Protein AF-A0A4Z0QJY2-F1 (afdb_monomer)

Radius of gyration: 16.42 Å; Cα contacts (8 Å, |Δi|>4): 101; chains: 1; bounding box: 36×23×49 Å

Mean predicted aligned error: 3.19 Å

Sequence (103 aa):
VYSEKMDVYIDCFNKLQLPVQHSLARYADWVKDFKKGPTGKESLVYGIYGITESYITNCQKEMKQVAALTPLLEPIDGVAVSYIDSAAALGTTINDMEKYYSQ

Solvent-accessible surface area (backbone atoms only — not comparable to full-atom values): 5818 Å² total; per-residue (Å²): 98,74,65,58,36,50,52,51,49,53,51,35,44,58,63,39,43,48,49,46,52,51,17,54,51,44,39,55,75,61,39,89,43,80,91,76,46,80,82,89,74,66,94,58,83,83,50,48,52,65,53,66,64,66,43,40,58,46,37,49,51,53,42,51,56,46,44,71,41,78,80,72,55,80,69,53,36,62,52,53,45,56,48,43,52,52,45,31,56,49,33,55,52,39,37,61,55,26,58,70,61,73,107

Nearest PDB structures (foldseek):
  4v61-assembly1_AT  TM=3.291E-01  e=5.510E-01  Spinacia oleracea
  8c7d-assembly1_A  TM=4.189E-01  e=8.361E+00  Homo sapiens

Structure (mmCIF, N/CA/C/O backbone):
data_AF-A0A4Z0QJY2-F1
#
_entry.id   AF-A0A4Z0QJY2-F1
#
loop_
_atom_site.group_PDB
_atom_site.id
_atom_site.type_symbol
_atom_site.label_atom_id
_atom_site.label_alt_id
_atom_site.label_comp_id
_atom_site.label_asym_id
_atom_site.label_entity_id
_atom_site.label_seq_id
_atom_site.pdbx_PDB_ins_code
_atom_site.Cartn_x
_atom_site.Cartn_y
_atom_site.Cartn_z
_atom_site.occupancy
_atom_site.B_iso_or_equiv
_atom_site.auth_seq_id
_atom_site.auth_comp_id
_atom_site.auth_asym_id
_atom_site.auth_atom_id
_atom_site.pdbx_PDB_model_num
ATOM 1 N N . VAL A 1 1 ? -18.956 2.954 15.838 1.00 87.44 1 VAL A N 1
ATOM 2 C CA . VAL A 1 1 ? -17.899 1.923 15.937 1.00 87.44 1 VAL A CA 1
ATOM 3 C C . VAL A 1 1 ? -17.854 1.009 14.719 1.00 87.44 1 VAL A C 1
ATOM 5 O O . VAL A 1 1 ? -16.920 1.158 13.956 1.00 87.44 1 VAL A O 1
ATOM 8 N N . TYR A 1 2 ? -18.809 0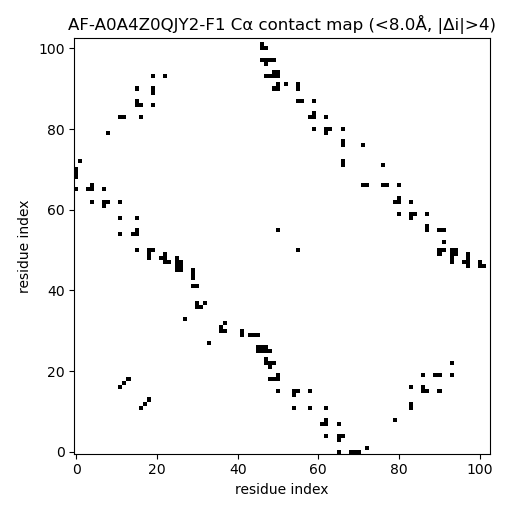.099 14.467 1.00 95.31 2 TYR A N 1
ATOM 9 C CA . TYR A 1 2 ? -18.692 -0.784 13.286 1.00 95.31 2 TYR A CA 1
ATOM 10 C C . TYR A 1 2 ? -18.741 -0.038 11.945 1.00 95.31 2 TYR A C 1
ATOM 12 O O . TYR A 1 2 ? -17.923 -0.319 11.079 1.00 95.31 2 TYR A O 1
ATOM 20 N N . SER A 1 3 ? -19.644 0.938 11.791 1.00 96.38 3 SER A N 1
ATOM 21 C CA . SER A 1 3 ? -19.677 1.800 10.599 1.00 96.38 3 SER A CA 1
ATOM 22 C C . S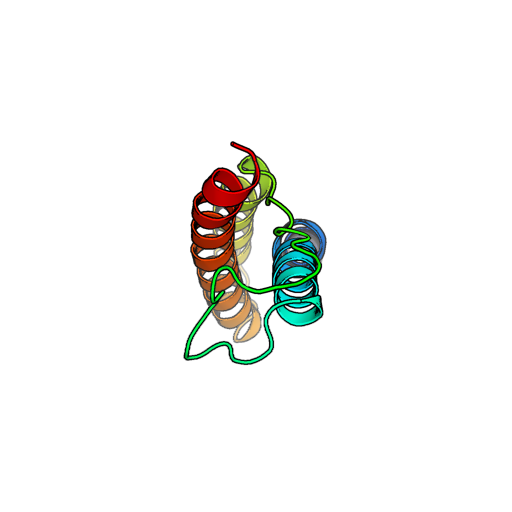ER A 1 3 ? -18.365 2.563 10.424 1.00 96.38 3 SER A C 1
ATOM 24 O O . SER A 1 3 ? -17.747 2.478 9.382 1.00 96.38 3 SER A O 1
ATOM 26 N N . GLU A 1 4 ? -17.884 3.191 11.494 1.00 97.25 4 GLU A N 1
ATOM 27 C CA . GLU A 1 4 ? -16.613 3.922 11.534 1.00 97.25 4 GLU A CA 1
ATOM 28 C C . GLU A 1 4 ? -15.403 3.055 11.141 1.00 97.25 4 GLU A C 1
ATOM 30 O O . GLU A 1 4 ? -14.579 3.487 10.339 1.00 97.25 4 GLU A O 1
ATOM 35 N N . LYS A 1 5 ? -15.317 1.813 11.643 1.00 98.19 5 LYS A N 1
ATOM 36 C CA . LYS A 1 5 ? -14.301 0.838 11.212 1.00 98.19 5 LYS A CA 1
ATOM 37 C C . LYS A 1 5 ? -14.383 0.604 9.702 1.00 98.19 5 LYS A C 1
ATOM 39 O O . LYS A 1 5 ? -13.381 0.733 9.005 1.00 98.19 5 LYS A O 1
ATOM 44 N N . MET A 1 6 ? -15.578 0.285 9.200 1.00 97.88 6 MET A N 1
ATOM 45 C CA . MET A 1 6 ? -15.787 -0.023 7.784 1.00 97.88 6 MET A CA 1
ATOM 46 C C . MET A 1 6 ? -15.525 1.175 6.872 1.00 97.88 6 MET A C 1
ATOM 48 O O . MET A 1 6 ? -14.934 0.993 5.811 1.00 97.88 6 MET A O 1
ATOM 52 N N . ASP A 1 7 ? -15.906 2.380 7.291 1.00 98.31 7 ASP A N 1
ATOM 53 C CA . ASP A 1 7 ? -15.682 3.615 6.542 1.00 98.31 7 ASP A CA 1
ATOM 54 C C . ASP A 1 7 ? -14.179 3.856 6.350 1.00 98.31 7 ASP A C 1
ATOM 56 O O . ASP A 1 7 ? -13.729 4.075 5.225 1.00 98.31 7 ASP A O 1
ATOM 60 N N . VAL A 1 8 ? -13.384 3.717 7.418 1.00 98.44 8 VAL A N 1
ATOM 61 C CA . VAL A 1 8 ? -11.918 3.846 7.350 1.00 98.44 8 VAL A CA 1
ATOM 62 C C . VAL A 1 8 ? -11.292 2.728 6.514 1.00 98.44 8 VAL A C 1
ATOM 64 O O . VAL A 1 8 ? -10.402 2.991 5.707 1.00 98.44 8 VAL A O 1
ATOM 67 N N . TYR A 1 9 ? -11.754 1.483 6.653 1.00 98.31 9 TYR A N 1
ATOM 68 C CA . TYR A 1 9 ? -11.236 0.367 5.852 1.00 98.31 9 TYR A CA 1
ATOM 69 C C . TYR A 1 9 ? -11.479 0.577 4.358 1.00 98.31 9 TYR A C 1
ATOM 71 O O . TYR A 1 9 ? -10.548 0.460 3.562 1.00 98.31 9 TYR A O 1
ATOM 79 N N . ILE A 1 10 ? -12.704 0.935 3.973 1.00 97.94 10 ILE A N 1
ATOM 80 C CA . ILE A 1 10 ? -13.070 1.184 2.575 1.00 97.94 10 ILE A CA 1
ATOM 81 C C . ILE A 1 10 ? -12.286 2.372 2.017 1.00 97.94 10 ILE A C 1
ATOM 83 O O . ILE A 1 10 ? -11.743 2.283 0.914 1.00 97.94 10 ILE A O 1
ATOM 87 N N . ASP A 1 11 ? -12.200 3.470 2.768 1.00 98.38 11 ASP A N 1
ATOM 88 C CA . ASP A 1 11 ? -11.453 4.654 2.350 1.00 98.38 11 ASP A CA 1
ATOM 89 C C . ASP A 1 11 ? -9.977 4.321 2.094 1.00 98.38 11 ASP A C 1
ATOM 91 O O . ASP A 1 11 ? -9.435 4.669 1.043 1.00 98.38 11 ASP A O 1
ATOM 95 N N . CYS A 1 12 ? -9.348 3.549 2.979 1.00 98.38 12 CYS A N 1
ATOM 96 C CA . CYS A 1 12 ? -7.953 3.160 2.818 1.00 98.38 12 CYS A CA 1
ATOM 97 C C . CYS A 1 12 ? -7.700 2.139 1.713 1.00 98.38 12 CYS A C 1
ATOM 99 O O . CYS A 1 12 ? -6.690 2.238 1.010 1.00 98.38 12 CYS A O 1
ATOM 101 N N . PHE A 1 13 ? -8.619 1.207 1.475 1.00 96.75 13 PHE A N 1
ATOM 102 C CA . PHE A 1 13 ? -8.533 0.339 0.299 1.00 96.75 13 PHE A CA 1
ATOM 103 C C . PHE A 1 13 ? -8.645 1.150 -0.999 1.00 96.75 13 PHE A C 1
ATOM 105 O O . PHE A 1 13 ? -7.876 0.943 -1.940 1.00 96.75 13 PHE A O 1
ATOM 112 N N . ASN A 1 14 ? -9.509 2.160 -1.035 1.00 97.31 14 ASN A N 1
ATOM 113 C CA . ASN A 1 14 ? -9.618 3.027 -2.203 1.00 97.31 14 ASN A CA 1
ATOM 114 C C . ASN A 1 14 ? -8.386 3.927 -2.388 1.00 97.31 14 ASN A C 1
ATOM 116 O O . ASN A 1 14 ? -7.909 4.091 -3.510 1.00 97.31 14 ASN A O 1
ATOM 120 N N . LYS A 1 15 ? -7.850 4.502 -1.308 1.00 97.38 15 LYS A N 1
ATOM 121 C CA . LYS A 1 15 ? -6.720 5.444 -1.366 1.00 97.38 15 LYS A CA 1
ATOM 122 C C . LYS A 1 15 ? -5.365 4.780 -1.558 1.00 97.38 15 LYS A C 1
ATOM 124 O O . LYS A 1 15 ? -4.496 5.395 -2.166 1.00 97.38 15 LYS A O 1
ATOM 129 N N . LEU A 1 16 ? -5.158 3.570 -1.037 1.00 97.44 16 LEU A N 1
ATOM 130 C CA . LEU A 1 16 ? -3.850 2.910 -1.074 1.00 97.44 16 LEU A CA 1
ATOM 131 C C . LEU A 1 16 ? -3.832 1.680 -1.981 1.00 97.44 16 LEU A C 1
ATOM 133 O O . LEU A 1 16 ? -2.975 1.580 -2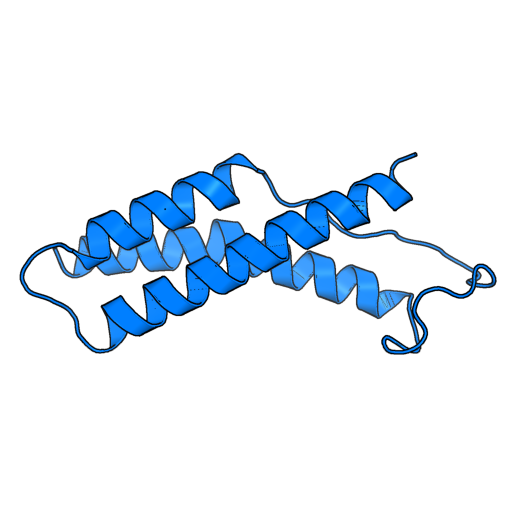.858 1.00 97.44 16 LEU A O 1
ATOM 137 N N . GLN A 1 17 ? -4.778 0.755 -1.815 1.00 93.31 17 GLN A N 1
ATOM 138 C CA . GLN A 1 17 ? -4.768 -0.488 -2.588 1.00 93.31 17 GLN A CA 1
ATOM 139 C C . GLN A 1 17 ? -5.013 -0.245 -4.080 1.00 93.31 17 GLN A C 1
ATOM 141 O O . GLN A 1 17 ? -4.303 -0.830 -4.900 1.00 93.31 17 GLN A O 1
ATOM 146 N N . LEU A 1 18 ? -5.988 0.590 -4.456 1.00 95.06 18 LEU A N 1
ATOM 147 C CA . LEU A 1 18 ? -6.266 0.836 -5.877 1.00 95.06 18 LEU A CA 1
ATOM 148 C C . LEU A 1 18 ? -5.047 1.432 -6.609 1.00 95.06 18 LEU A C 1
ATOM 150 O O . LEU A 1 18 ? -4.660 0.873 -7.637 1.00 95.06 18 LEU A O 1
ATOM 154 N N . PRO A 1 19 ? -4.363 2.477 -6.095 1.00 97.38 19 PRO A N 1
ATOM 155 C CA . PRO A 1 19 ? -3.123 2.956 -6.711 1.00 97.38 19 PRO A CA 1
ATOM 156 C C . PRO A 1 19 ? -2.019 1.900 -6.809 1.00 97.38 19 PRO A C 1
ATOM 158 O O . PRO A 1 19 ? -1.353 1.818 -7.841 1.00 97.38 19 PRO A O 1
ATOM 161 N N . VAL A 1 20 ? -1.852 1.050 -5.787 1.00 97.31 20 VAL A N 1
ATOM 162 C CA . VAL A 1 20 ? -0.895 -0.070 -5.830 1.00 97.31 20 VAL A CA 1
ATOM 163 C C . VAL A 1 20 ? -1.215 -1.013 -6.994 1.00 97.31 20 VAL A C 1
ATOM 165 O O . VAL A 1 20 ? -0.329 -1.348 -7.781 1.00 97.31 20 VAL A O 1
ATOM 168 N N . GLN A 1 21 ? -2.481 -1.402 -7.157 1.00 95.94 21 GLN A N 1
ATOM 169 C CA . GLN A 1 21 ? -2.910 -2.265 -8.261 1.00 95.94 21 GLN A CA 1
ATOM 170 C C . GLN A 1 21 ? -2.713 -1.602 -9.627 1.00 95.94 21 GLN A C 1
ATOM 172 O O . GLN A 1 21 ? -2.236 -2.252 -10.555 1.00 95.94 21 GLN A O 1
ATOM 177 N N . HIS A 1 22 ? -3.025 -0.311 -9.752 1.00 96.88 22 HIS A N 1
ATOM 178 C CA . HIS A 1 22 ? -2.802 0.433 -10.991 1.00 96.88 22 HIS A CA 1
ATOM 179 C C . HIS A 1 22 ? -1.319 0.510 -11.359 1.00 96.88 22 HIS A C 1
ATOM 181 O O . HIS A 1 22 ? -0.973 0.370 -12.530 1.00 96.88 22 HIS A O 1
ATOM 187 N N . SER A 1 23 ? -0.434 0.696 -10.380 1.00 96.50 23 SER A N 1
ATOM 188 C CA . SER A 1 23 ? 1.010 0.723 -10.616 1.00 96.50 23 SER A CA 1
ATOM 189 C C . SER A 1 23 ? 1.539 -0.630 -11.104 1.00 96.50 23 SER A C 1
ATOM 191 O O . SER A 1 23 ? 2.267 -0.696 -12.096 1.00 96.50 23 SER A O 1
ATOM 193 N N . LEU A 1 24 ? 1.091 -1.729 -10.486 1.00 94.50 24 LEU A N 1
ATOM 194 C CA . LEU A 1 24 ? 1.424 -3.084 -10.936 1.00 94.50 24 LEU A CA 1
ATOM 195 C C . LEU A 1 24 ? 0.888 -3.382 -12.340 1.00 94.50 24 LEU A C 1
ATOM 197 O O . LEU A 1 24 ? 1.608 -3.954 -13.156 1.00 94.50 24 LEU A O 1
ATOM 201 N N . ALA A 1 25 ? -0.353 -2.987 -12.635 1.00 95.12 25 ALA A N 1
ATOM 202 C CA . ALA A 1 25 ? -0.930 -3.136 -13.969 1.00 95.12 25 ALA A CA 1
ATOM 203 C C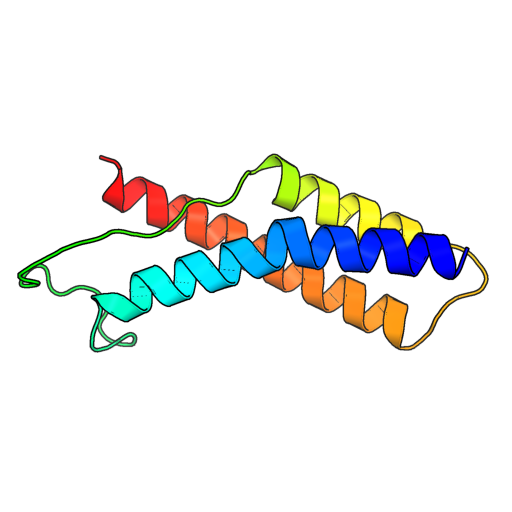 . ALA A 1 25 ? -0.110 -2.356 -15.005 1.00 95.12 25 ALA A C 1
ATOM 205 O O . ALA A 1 25 ? 0.234 -2.890 -16.054 1.00 95.12 25 ALA A O 1
ATOM 206 N N . ARG A 1 26 ? 0.315 -1.133 -14.668 1.00 94.50 26 ARG A N 1
ATOM 207 C CA . ARG A 1 26 ? 1.162 -0.325 -15.546 1.00 94.50 26 ARG A CA 1
ATOM 208 C C . ARG A 1 26 ? 2.504 -0.987 -15.831 1.00 94.50 26 ARG A C 1
ATOM 210 O O . ARG A 1 26 ? 2.957 -0.960 -16.969 1.00 94.50 26 ARG A O 1
ATOM 217 N N . TYR A 1 27 ? 3.126 -1.596 -14.825 1.00 92.81 27 TYR A N 1
ATOM 218 C CA . TYR A 1 27 ? 4.350 -2.376 -15.005 1.00 92.81 27 TYR A CA 1
ATOM 219 C C . TYR A 1 27 ? 4.121 -3.593 -15.917 1.00 92.81 27 TYR A C 1
ATOM 221 O O . TYR A 1 27 ? 4.926 -3.880 -16.806 1.00 92.81 27 TYR A O 1
ATOM 229 N N . ALA A 1 28 ? 2.986 -4.272 -15.733 1.00 92.88 28 ALA A N 1
ATOM 230 C CA . ALA A 1 28 ? 2.583 -5.432 -16.520 1.00 92.88 28 ALA A CA 1
ATOM 231 C C . ALA A 1 28 ? 2.380 -5.131 -18.009 1.00 92.88 28 ALA A C 1
ATOM 233 O O . ALA A 1 28 ? 2.620 -6.003 -18.843 1.00 92.88 28 ALA A O 1
ATOM 234 N N . ASP A 1 29 ? 1.966 -3.908 -18.343 1.00 92.56 29 ASP A N 1
ATOM 235 C CA . ASP A 1 29 ? 1.674 -3.510 -19.723 1.00 92.56 29 ASP A CA 1
ATOM 236 C C . ASP A 1 29 ? 2.895 -3.590 -20.649 1.00 92.56 29 ASP A C 1
ATOM 238 O O . ASP A 1 29 ? 2.743 -3.794 -21.856 1.00 92.56 29 ASP A O 1
ATOM 242 N N . TRP A 1 30 ? 4.109 -3.402 -20.119 1.00 91.62 30 TRP A N 1
ATOM 243 C CA . TRP A 1 30 ? 5.322 -3.311 -20.941 1.00 91.62 30 TRP A CA 1
ATOM 244 C C . TRP A 1 30 ? 6.447 -4.270 -20.532 1.00 91.62 30 TRP A C 1
ATOM 246 O O . TRP A 1 30 ? 7.326 -4.544 -21.353 1.00 91.62 30 TRP A O 1
ATOM 256 N N . VAL A 1 31 ? 6.400 -4.865 -19.336 1.00 92.06 31 VAL A N 1
ATOM 257 C CA . VAL A 1 31 ? 7.351 -5.907 -18.915 1.00 92.06 31 VAL A CA 1
ATOM 258 C C . VAL A 1 31 ? 6.765 -7.295 -19.172 1.00 92.06 31 VAL A C 1
ATOM 260 O O . VAL A 1 31 ? 5.815 -7.715 -18.528 1.00 92.06 31 VAL A O 1
ATOM 263 N N . LYS A 1 32 ? 7.345 -8.057 -20.107 1.00 89.19 32 LYS A N 1
ATOM 264 C CA . LYS A 1 32 ? 6.779 -9.357 -20.536 1.00 89.19 32 LYS A CA 1
ATOM 265 C C . LYS A 1 32 ? 7.071 -10.526 -19.592 1.00 89.19 32 LYS A C 1
ATOM 267 O O . LYS A 1 32 ? 6.294 -11.472 -19.532 1.00 89.19 32 LYS A O 1
ATOM 272 N N . ASP A 1 33 ? 8.212 -10.495 -18.909 1.00 91.94 33 ASP A N 1
ATOM 273 C CA . ASP A 1 33 ? 8.658 -11.556 -18.001 1.00 91.94 33 ASP A CA 1
ATOM 274 C C . ASP A 1 33 ? 9.042 -10.933 -16.659 1.00 91.94 33 ASP A C 1
ATOM 276 O O . ASP A 1 33 ? 10.132 -10.386 -16.499 1.00 91.94 33 ASP A O 1
ATOM 280 N N . PHE A 1 34 ? 8.145 -11.019 -15.677 1.00 88.88 34 PHE A N 1
ATOM 281 C CA . PHE A 1 34 ? 8.361 -10.400 -14.365 1.00 88.88 34 PHE A CA 1
ATOM 282 C C . PHE A 1 34 ? 9.516 -11.031 -13.590 1.00 88.88 34 PHE A C 1
ATOM 284 O O . PHE A 1 34 ? 10.078 -10.378 -12.717 1.00 88.88 34 PHE A O 1
ATOM 291 N N . LYS A 1 35 ? 9.889 -12.282 -13.894 1.00 88.56 35 LYS A N 1
ATOM 292 C CA . LYS A 1 35 ? 11.028 -12.932 -13.233 1.00 88.56 35 LYS A CA 1
ATOM 293 C C . LYS A 1 35 ? 12.355 -12.388 -13.745 1.00 88.56 35 LYS A C 1
ATOM 295 O O . LYS A 1 35 ? 13.319 -12.357 -12.989 1.00 88.56 35 LYS A O 1
ATOM 300 N N . LYS A 1 36 ? 12.412 -11.992 -15.019 1.00 90.69 36 LYS A N 1
ATOM 301 C CA . LYS A 1 36 ? 13.605 -11.380 -15.623 1.00 90.69 36 LYS A CA 1
ATOM 302 C C . LYS A 1 36 ? 13.649 -9.866 -15.446 1.00 90.69 36 LYS A C 1
ATOM 304 O O . LYS A 1 36 ? 14.741 -9.314 -15.397 1.00 90.69 36 LYS A O 1
ATOM 309 N N . GLY A 1 37 ? 12.489 -9.219 -15.337 1.00 88.69 37 GLY A N 1
ATOM 310 C CA . GLY A 1 37 ? 12.380 -7.764 -15.287 1.00 88.69 37 GLY A CA 1
ATOM 311 C C . GLY A 1 37 ? 12.618 -7.098 -16.651 1.00 88.69 37 GLY A C 1
ATOM 312 O O . GLY A 1 37 ? 12.623 -7.784 -17.680 1.00 88.69 37 GLY A O 1
ATOM 313 N N . PRO A 1 38 ? 12.790 -5.764 -16.678 1.00 90.06 38 PRO A N 1
ATOM 314 C CA . PRO A 1 38 ? 13.088 -5.014 -17.891 1.00 90.06 38 PRO A CA 1
ATOM 315 C C . PRO A 1 38 ? 14.454 -5.414 -18.454 1.00 90.06 38 PRO A C 1
ATOM 317 O O . PRO A 1 38 ? 15.418 -5.616 -17.717 1.00 90.06 38 PRO A O 1
ATOM 320 N N . THR A 1 39 ? 14.546 -5.515 -19.774 1.00 90.94 39 THR A N 1
ATOM 321 C CA . THR A 1 39 ? 15.747 -5.973 -20.485 1.00 90.94 39 THR A CA 1
ATOM 322 C C . THR A 1 39 ? 16.581 -4.833 -21.066 1.00 90.94 39 THR A C 1
ATOM 324 O O . THR A 1 39 ? 17.694 -5.075 -21.539 1.00 90.94 39 THR A O 1
ATOM 327 N N . GLY A 1 40 ? 16.047 -3.607 -21.082 1.00 87.25 40 GLY A N 1
ATOM 328 C CA . GLY A 1 40 ? 16.635 -2.452 -21.764 1.00 87.25 40 GLY A CA 1
ATOM 329 C C . GLY A 1 40 ? 16.465 -2.493 -23.287 1.00 87.25 40 GLY A C 1
ATOM 330 O O . GLY A 1 40 ? 17.067 -1.692 -23.996 1.00 87.25 40 GLY A O 1
ATOM 331 N N . LYS A 1 41 ? 15.681 -3.447 -23.804 1.00 89.50 41 LYS A N 1
ATOM 332 C CA . LYS A 1 41 ? 15.384 -3.629 -25.238 1.00 89.50 41 LYS A CA 1
ATOM 333 C C . LYS A 1 41 ? 13.906 -3.416 -25.555 1.00 89.50 41 LYS A C 1
ATOM 335 O O . LYS A 1 41 ? 13.458 -3.716 -26.662 1.00 89.50 41 LYS A O 1
ATOM 340 N N . GLU A 1 42 ? 13.135 -2.956 -24.579 1.00 89.31 42 GLU A N 1
ATOM 341 C CA . GLU A 1 42 ? 11.725 -2.642 -24.736 1.00 89.31 42 GLU A CA 1
ATOM 342 C C . GLU A 1 42 ? 11.564 -1.485 -25.726 1.00 89.31 42 GLU A C 1
ATOM 344 O O . GLU A 1 42 ? 12.216 -0.450 -25.613 1.00 89.31 42 GLU A O 1
ATOM 349 N N . SER A 1 43 ? 10.679 -1.652 -26.711 1.00 88.25 43 SER A N 1
ATOM 350 C CA . SER A 1 43 ? 10.401 -0.608 -27.704 1.00 88.25 43 SER A CA 1
ATOM 351 C C . SER A 1 43 ? 9.683 0.605 -27.107 1.00 88.25 43 SER A C 1
ATOM 353 O O . SER A 1 43 ? 9.716 1.682 -27.693 1.00 88.25 43 SER A O 1
ATOM 355 N N . LEU A 1 44 ? 9.004 0.419 -25.971 1.00 85.88 44 LEU A N 1
ATOM 356 C CA . LEU A 1 44 ? 8.313 1.449 -25.203 1.00 85.88 44 LEU A CA 1
ATOM 357 C C . LEU A 1 44 ? 8.483 1.139 -23.713 1.00 85.88 44 LEU A C 1
ATOM 359 O O . LEU A 1 44 ? 8.178 0.029 -23.279 1.00 85.88 44 LEU A O 1
ATOM 363 N N . VAL A 1 45 ? 8.945 2.127 -22.945 1.00 87.88 45 VAL A N 1
ATOM 364 C CA . VAL A 1 45 ? 9.064 2.061 -21.484 1.00 87.88 45 VAL A CA 1
ATOM 365 C C . VAL A 1 45 ? 8.083 3.062 -20.897 1.00 87.88 45 VAL A C 1
ATOM 367 O O . VAL A 1 45 ? 8.226 4.266 -21.090 1.00 87.88 45 VAL A O 1
ATOM 370 N N . TYR A 1 46 ? 7.058 2.561 -20.213 1.00 85.81 46 TYR A N 1
ATOM 371 C CA . TYR A 1 46 ? 6.012 3.405 -19.637 1.00 85.81 46 TYR A CA 1
ATOM 372 C C . TYR A 1 46 ? 6.254 3.794 -18.175 1.00 85.81 46 TYR A C 1
ATOM 374 O O . TYR A 1 46 ? 5.515 4.629 -17.652 1.00 85.81 46 TYR A O 1
ATOM 382 N N . GLY A 1 47 ? 7.238 3.173 -17.519 1.00 90.38 47 GLY A N 1
ATOM 383 C CA . GLY A 1 47 ? 7.449 3.299 -16.081 1.00 90.38 47 GLY A CA 1
ATOM 384 C C . GLY A 1 47 ? 6.302 2.687 -15.276 1.00 90.38 47 GLY A C 1
ATOM 385 O O . GLY A 1 47 ? 5.635 1.750 -15.728 1.00 90.38 47 GLY A O 1
ATOM 386 N N . ILE A 1 48 ? 6.090 3.215 -14.074 1.00 94.50 48 ILE A N 1
ATOM 387 C CA . ILE A 1 48 ? 5.030 2.807 -13.147 1.00 94.50 48 ILE A CA 1
ATOM 388 C C . ILE A 1 48 ? 4.430 4.041 -12.470 1.00 94.50 48 ILE A C 1
ATOM 390 O O . ILE A 1 48 ? 5.009 5.122 -12.526 1.00 94.50 48 ILE A O 1
ATOM 394 N N . TYR A 1 49 ? 3.271 3.889 -11.831 1.00 95.00 49 TYR A N 1
ATOM 395 C CA . TYR A 1 49 ? 2.670 4.981 -11.066 1.00 95.00 49 TYR A CA 1
ATOM 396 C C . TYR A 1 49 ? 3.220 5.015 -9.642 1.00 95.00 49 TYR A C 1
ATOM 398 O O . TYR A 1 49 ? 3.255 3.985 -8.967 1.00 95.00 49 TYR A O 1
ATOM 406 N N . GLY A 1 50 ? 3.603 6.201 -9.177 1.00 95.50 50 GLY A N 1
ATOM 407 C CA . GLY A 1 50 ? 3.915 6.435 -7.773 1.00 95.50 50 GLY A CA 1
ATOM 408 C C . GLY A 1 50 ? 2.662 6.401 -6.896 1.00 95.50 50 GLY A C 1
ATOM 409 O O . GLY A 1 50 ? 1.531 6.573 -7.358 1.00 95.50 50 GLY A O 1
ATOM 410 N N . ILE A 1 51 ? 2.881 6.193 -5.607 1.00 97.50 51 ILE A N 1
ATOM 411 C CA . ILE A 1 51 ? 1.878 6.146 -4.551 1.00 97.50 51 ILE A CA 1
ATOM 412 C C . ILE A 1 51 ? 2.080 7.355 -3.644 1.00 97.50 51 ILE A C 1
ATOM 414 O O . ILE A 1 51 ? 3.184 7.611 -3.162 1.00 97.50 51 ILE A O 1
ATOM 418 N N . THR A 1 52 ? 1.007 8.090 -3.362 1.00 97.31 52 THR A N 1
ATOM 419 C CA . THR A 1 52 ? 1.058 9.221 -2.432 1.00 97.31 52 THR A CA 1
ATOM 420 C C . THR A 1 52 ? 1.532 8.757 -1.050 1.00 97.31 52 THR A C 1
ATOM 422 O O . THR A 1 52 ? 0.871 7.957 -0.389 1.00 97.31 52 THR A O 1
ATOM 425 N N . GLU A 1 53 ? 2.664 9.285 -0.583 1.00 96.38 53 GLU A N 1
ATOM 426 C CA . GLU A 1 53 ? 3.330 8.837 0.651 1.00 96.38 53 GLU A CA 1
ATOM 427 C C . GLU A 1 53 ? 2.466 9.016 1.910 1.00 96.38 53 GLU A C 1
ATOM 429 O O . GLU A 1 53 ? 2.462 8.175 2.815 1.00 96.38 53 GLU A O 1
ATOM 434 N N . SER A 1 54 ? 1.655 10.077 1.950 1.00 97.69 54 SER A N 1
ATOM 435 C CA . SER A 1 54 ? 0.714 10.291 3.049 1.00 97.69 54 SER A CA 1
ATOM 436 C C . SER A 1 54 ? -0.381 9.223 3.105 1.00 97.69 54 SER A C 1
ATOM 438 O O . SER A 1 54 ? -0.850 8.912 4.192 1.00 97.69 54 SER A O 1
ATOM 440 N N . TYR A 1 55 ? -0.767 8.604 1.983 1.00 97.81 55 TYR A N 1
ATOM 441 C CA . TYR A 1 55 ? -1.750 7.514 1.998 1.00 97.81 55 TYR A CA 1
ATOM 442 C C . TYR A 1 55 ? -1.168 6.243 2.614 1.00 97.81 55 TYR A C 1
ATOM 444 O O . TYR A 1 55 ? -1.867 5.572 3.366 1.00 97.81 55 TYR A O 1
ATOM 452 N N . ILE A 1 56 ? 0.113 5.949 2.369 1.00 97.75 56 ILE A N 1
ATOM 453 C CA . ILE A 1 56 ? 0.821 4.815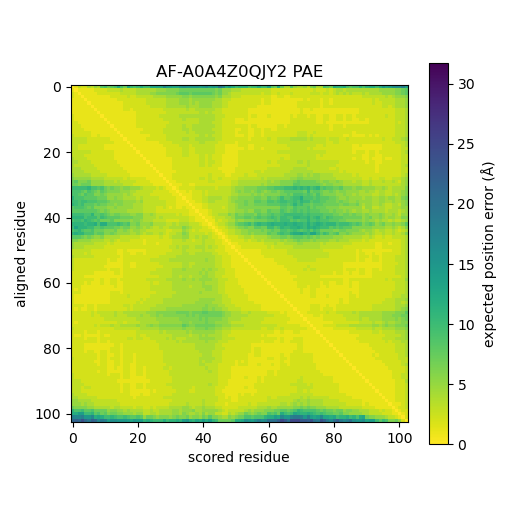 2.985 1.00 97.75 56 ILE A CA 1
ATOM 454 C C . ILE A 1 56 ? 0.794 4.961 4.511 1.00 97.75 56 ILE A C 1
ATOM 456 O O . ILE A 1 56 ? 0.290 4.095 5.228 1.00 97.75 56 ILE A O 1
ATOM 460 N N . THR A 1 57 ? 1.295 6.093 5.003 1.00 97.25 57 THR A N 1
ATOM 461 C CA . THR A 1 57 ? 1.472 6.332 6.442 1.00 97.25 57 THR A CA 1
ATOM 462 C C . THR A 1 57 ? 0.148 6.527 7.182 1.00 97.25 57 THR A C 1
ATOM 464 O O . THR A 1 57 ? -0.042 5.945 8.255 1.00 97.25 57 THR A O 1
ATOM 467 N N . ASN A 1 58 ? -0.793 7.290 6.616 1.00 98.06 58 ASN A N 1
ATOM 468 C CA . ASN A 1 58 ? -2.081 7.540 7.260 1.00 98.06 58 ASN A CA 1
ATOM 469 C C . ASN A 1 58 ? -2.930 6.273 7.319 1.00 98.06 58 ASN A C 1
ATOM 471 O O . ASN A 1 58 ? -3.448 5.961 8.387 1.00 98.06 58 ASN A O 1
ATOM 475 N N . CYS A 1 59 ? -3.008 5.488 6.240 1.00 98.38 59 CYS A N 1
ATOM 476 C CA . CYS A 1 59 ? -3.864 4.305 6.244 1.00 98.38 59 CYS A CA 1
ATOM 477 C C . CYS A 1 59 ? -3.398 3.215 7.198 1.00 98.38 59 CYS A C 1
ATOM 479 O O . CYS A 1 59 ? -4.224 2.626 7.893 1.00 98.38 59 CYS A O 1
ATOM 481 N N . GLN A 1 60 ? -2.088 2.982 7.314 1.00 97.06 60 GLN A N 1
ATOM 482 C CA . GLN A 1 60 ? -1.584 2.064 8.336 1.00 97.06 60 GLN A CA 1
ATOM 483 C C . GLN A 1 60 ? -1.966 2.520 9.745 1.00 97.06 60 GLN A C 1
ATOM 485 O O . GLN A 1 60 ? -2.364 1.703 10.577 1.00 97.06 60 GLN A O 1
ATOM 490 N N . LYS A 1 61 ? -1.842 3.821 10.025 1.00 98.12 61 LYS A N 1
ATOM 491 C CA . LYS A 1 61 ? -2.160 4.391 11.335 1.00 98.12 61 LYS A CA 1
ATOM 492 C C . LYS A 1 61 ? -3.657 4.311 11.634 1.00 98.12 61 LYS A C 1
ATOM 494 O O . LYS A 1 61 ? -4.035 3.766 12.668 1.00 98.12 61 LYS A O 1
ATOM 499 N N . GLU A 1 62 ? -4.492 4.840 10.748 1.00 98.19 62 GLU A N 1
ATOM 500 C CA . GLU A 1 62 ? -5.941 4.956 10.935 1.00 98.19 62 GLU A CA 1
ATOM 501 C C . GLU A 1 62 ? -6.604 3.579 11.028 1.00 98.19 62 GLU A C 1
ATOM 503 O O . GLU A 1 62 ? -7.379 3.336 11.953 1.00 98.19 62 GLU A O 1
ATOM 508 N N . MET A 1 63 ? -6.232 2.630 10.160 1.00 98.25 63 MET A N 1
ATOM 509 C CA . MET A 1 63 ? -6.796 1.278 10.205 1.00 98.25 63 MET A CA 1
ATOM 510 C C . MET A 1 63 ? -6.443 0.538 11.501 1.00 98.25 63 MET A C 1
ATOM 512 O O . MET A 1 63 ? -7.306 -0.131 12.070 1.00 98.25 63 MET A O 1
ATOM 516 N N . LYS A 1 64 ? -5.214 0.692 12.016 1.00 98.06 64 LYS A N 1
ATOM 517 C CA . LYS A 1 64 ? -4.810 0.123 13.317 1.00 98.06 64 LYS A CA 1
ATOM 518 C C . LYS A 1 64 ? -5.555 0.771 14.481 1.00 98.06 64 LYS A C 1
ATOM 520 O O . LYS A 1 64 ? -5.920 0.079 15.429 1.00 98.06 64 LYS A O 1
ATO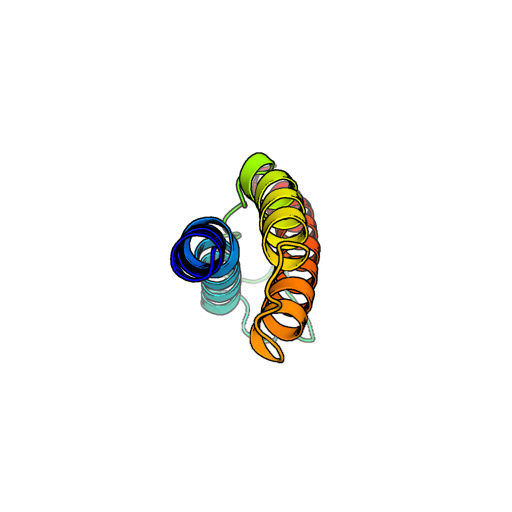M 525 N N . GLN A 1 65 ? -5.807 2.078 14.406 1.00 98.31 65 GLN A N 1
ATOM 526 C CA . GLN A 1 65 ? -6.583 2.795 15.418 1.00 98.31 65 GLN A CA 1
ATOM 527 C C . GLN A 1 65 ? -8.026 2.292 15.479 1.00 98.31 65 GLN A C 1
ATOM 529 O O . GLN A 1 65 ? -8.486 1.926 16.560 1.00 98.31 65 GLN A O 1
ATOM 534 N N . VAL A 1 66 ? -8.727 2.211 14.342 1.00 98.31 66 VAL A N 1
ATOM 535 C CA . VAL A 1 66 ? -10.124 1.749 14.343 1.00 98.31 66 VAL A CA 1
ATOM 536 C C . VAL A 1 66 ? -10.246 0.253 14.633 1.00 98.31 66 VAL A C 1
ATOM 538 O O . VAL A 1 66 ? -11.203 -0.158 15.287 1.00 98.31 66 VAL A O 1
ATOM 541 N N . ALA A 1 67 ? -9.265 -0.571 14.244 1.00 98.19 67 ALA A N 1
ATOM 542 C CA . ALA A 1 67 ? -9.229 -1.998 14.585 1.00 98.19 67 ALA A CA 1
ATOM 543 C C . ALA A 1 67 ? -9.213 -2.233 16.105 1.00 98.19 67 ALA A C 1
ATOM 545 O O . ALA A 1 67 ? -9.868 -3.148 16.592 1.00 98.19 67 ALA A O 1
ATOM 546 N N . ALA A 1 68 ? -8.556 -1.360 16.872 1.00 97.62 68 ALA A N 1
ATOM 547 C CA . ALA A 1 68 ? -8.481 -1.469 18.328 1.00 97.62 68 ALA A CA 1
ATOM 548 C C . ALA A 1 68 ? -9.754 -1.008 19.073 1.00 97.62 68 ALA A C 1
ATOM 550 O O . ALA A 1 68 ? -9.844 -1.183 20.290 1.00 97.62 68 ALA A O 1
ATOM 551 N N . LEU A 1 69 ? -10.733 -0.408 18.382 1.00 98.00 69 LEU A N 1
ATOM 552 C CA . LEU A 1 69 ? -11.980 0.040 19.009 1.00 98.00 69 LEU A CA 1
ATOM 553 C C . LEU A 1 69 ? -12.843 -1.142 19.460 1.00 98.00 69 LEU A C 1
ATOM 555 O O . LEU A 1 69 ? -12.941 -2.157 18.767 1.00 98.00 69 LEU A O 1
ATOM 559 N N . THR A 1 70 ? -13.530 -0.968 20.592 1.00 96.38 70 THR A N 1
ATOM 560 C CA . THR A 1 70 ? -14.489 -1.939 21.128 1.00 96.38 70 THR A CA 1
ATOM 561 C C . THR A 1 70 ? -15.932 -1.568 20.751 1.00 96.38 70 THR A C 1
ATOM 563 O O . THR A 1 70 ? -16.292 -0.388 20.769 1.00 96.38 70 THR A O 1
ATOM 566 N N . PRO A 1 71 ? -16.793 -2.551 20.431 1.00 96.81 71 PRO A N 1
ATOM 567 C CA . PRO A 1 71 ? -16.498 -3.984 20.322 1.00 96.81 71 PRO A CA 1
ATOM 568 C C . PRO A 1 71 ? -15.621 -4.326 19.104 1.00 96.81 71 PRO A C 1
ATOM 570 O O . PRO A 1 71 ? -15.694 -3.663 18.069 1.00 96.81 71 PRO A O 1
ATOM 573 N N . LEU A 1 72 ? -14.818 -5.388 19.241 1.00 96.69 72 LEU A N 1
ATOM 574 C CA . LEU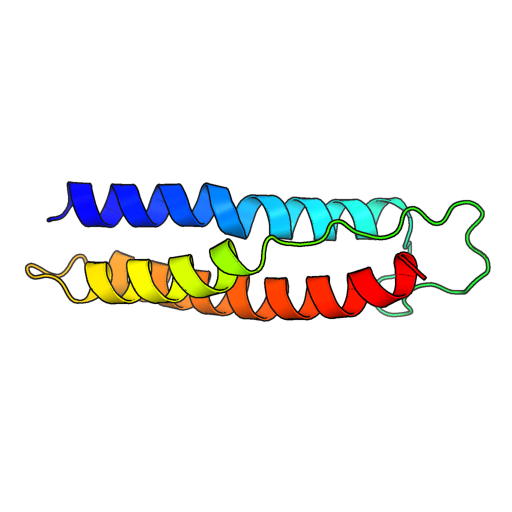 A 1 72 ? -14.024 -5.933 18.139 1.00 96.69 72 LEU A CA 1
ATOM 575 C C . LEU A 1 72 ? -14.940 -6.458 17.022 1.00 96.69 72 LEU A C 1
ATOM 577 O O . LEU A 1 72 ? -16.050 -6.938 17.282 1.00 96.69 72 LEU A O 1
ATOM 581 N N . LEU A 1 73 ? -14.462 -6.376 15.785 1.00 96.62 73 LEU A N 1
ATOM 582 C CA . LEU A 1 73 ? -15.089 -6.909 14.579 1.00 96.62 73 LEU A CA 1
ATOM 583 C C . LEU A 1 73 ? -14.196 -8.005 13.987 1.00 96.62 73 LEU A C 1
ATOM 585 O O . LEU A 1 73 ? -13.690 -7.898 12.874 1.00 96.62 73 LEU A O 1
ATOM 589 N N . GLU A 1 74 ? -13.974 -9.075 14.742 1.00 96.25 74 GLU A N 1
ATOM 590 C CA . GLU A 1 74 ? -13.196 -10.216 14.254 1.00 96.25 74 GLU A CA 1
ATOM 591 C C . GLU A 1 74 ? -14.038 -11.117 13.330 1.00 96.25 74 GLU A C 1
ATOM 593 O O . GLU A 1 74 ? -15.235 -11.297 13.573 1.00 96.25 74 GLU A O 1
ATOM 598 N N . PRO A 1 75 ? -13.448 -11.701 12.267 1.00 96.44 75 PRO A N 1
ATOM 599 C CA . PRO A 1 75 ? -12.025 -11.656 11.898 1.00 96.44 75 PRO A CA 1
ATOM 600 C C . PRO A 1 75 ? -11.625 -10.443 11.029 1.00 96.44 75 PRO A C 1
ATOM 602 O O . PRO A 1 75 ? -10.504 -10.381 10.524 1.00 96.44 75 PRO A O 1
ATOM 605 N N . ILE A 1 76 ? -12.555 -9.517 10.769 1.00 97.44 76 ILE A N 1
ATOM 606 C CA . ILE A 1 76 ? -12.376 -8.429 9.795 1.00 97.44 76 ILE A CA 1
ATOM 607 C C . ILE A 1 76 ? -11.266 -7.474 10.238 1.00 97.44 76 ILE A C 1
ATOM 609 O O . ILE A 1 76 ? -10.427 -7.135 9.409 1.00 97.44 76 ILE A O 1
ATOM 613 N N . ASP A 1 77 ? -11.224 -7.091 11.517 1.00 98.31 77 ASP A N 1
ATOM 614 C CA . ASP A 1 77 ? -10.190 -6.205 12.068 1.00 98.31 77 ASP A CA 1
ATOM 615 C C . ASP A 1 77 ? -8.777 -6.753 11.778 1.00 98.31 77 ASP A C 1
ATOM 617 O O . ASP A 1 77 ? -7.938 -6.055 11.200 1.00 98.31 77 ASP A O 1
ATOM 621 N N . GLY A 1 78 ? -8.526 -8.027 12.103 1.00 97.81 78 GLY A N 1
ATOM 622 C CA . GLY A 1 78 ? -7.234 -8.672 11.860 1.00 97.81 78 GLY A CA 1
ATOM 623 C C . GLY A 1 78 ? -6.861 -8.759 10.377 1.00 97.81 78 GLY A C 1
ATOM 624 O O . GLY A 1 78 ? -5.731 -8.437 9.995 1.00 97.81 78 GLY A O 1
ATOM 625 N N . VAL A 1 79 ? -7.808 -9.151 9.518 1.00 98.19 79 VAL A N 1
ATOM 626 C CA . VAL A 1 79 ? -7.570 -9.258 8.067 1.00 98.19 79 VAL A CA 1
ATOM 627 C C . VAL A 1 79 ? -7.318 -7.884 7.447 1.00 98.19 79 VAL A C 1
ATOM 629 O O . VAL A 1 79 ? -6.389 -7.738 6.652 1.00 98.19 79 VAL A O 1
ATOM 632 N N . ALA A 1 80 ? -8.091 -6.868 7.829 1.00 97.81 80 ALA A N 1
ATOM 633 C CA . ALA A 1 80 ? -7.950 -5.509 7.318 1.00 97.81 80 ALA A CA 1
ATOM 634 C C . ALA A 1 80 ? -6.578 -4.914 7.671 1.00 97.81 80 ALA A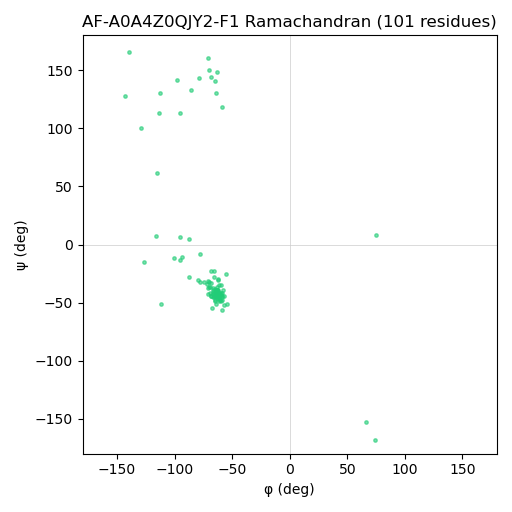 C 1
ATOM 636 O O . ALA A 1 80 ? -5.908 -4.352 6.801 1.00 97.81 80 ALA A O 1
ATOM 637 N N . VAL A 1 81 ? -6.116 -5.097 8.914 1.00 97.94 81 VAL A N 1
ATOM 638 C CA . VAL A 1 81 ? -4.789 -4.634 9.355 1.00 97.94 81 VAL A CA 1
ATOM 639 C C . VAL A 1 81 ? -3.660 -5.371 8.628 1.00 97.94 81 VAL A C 1
ATOM 641 O O . VAL A 1 81 ? -2.725 -4.734 8.143 1.00 97.94 81 VAL A O 1
ATOM 644 N N . SER A 1 82 ? -3.744 -6.698 8.494 1.00 98.25 82 SER A N 1
ATOM 645 C CA . SER A 1 82 ? -2.725 -7.468 7.763 1.00 98.25 82 SER A CA 1
ATOM 646 C C . SER A 1 82 ? -2.645 -7.060 6.289 1.00 98.25 82 SER A C 1
ATOM 648 O O . SER A 1 82 ? -1.552 -6.938 5.721 1.00 98.25 82 SER A O 1
ATOM 650 N N . TYR A 1 83 ? -3.803 -6.806 5.678 1.00 96.94 83 TYR A N 1
ATOM 651 C CA . TYR A 1 83 ? -3.887 -6.377 4.294 1.00 96.94 83 TYR A CA 1
ATOM 652 C C . TYR A 1 83 ? -3.247 -5.002 4.084 1.00 96.94 83 TYR A C 1
ATOM 654 O O . TYR A 1 83 ? -2.411 -4.850 3.191 1.00 96.94 83 TYR A O 1
ATOM 662 N N . ILE A 1 84 ? -3.582 -4.007 4.914 1.00 97.56 84 ILE A N 1
ATOM 663 C CA . ILE A 1 84 ? -3.049 -2.651 4.731 1.00 97.56 84 ILE A CA 1
ATOM 664 C C . ILE A 1 84 ? -1.549 -2.568 5.009 1.00 97.56 84 ILE A C 1
ATOM 666 O O . ILE A 1 84 ? -0.855 -1.830 4.316 1.00 97.56 84 ILE A O 1
ATOM 670 N N . ASP A 1 85 ? -1.021 -3.361 5.945 1.00 97.81 85 ASP A N 1
ATOM 671 C CA . ASP A 1 85 ? 0.425 -3.438 6.174 1.00 97.81 85 ASP A CA 1
ATOM 672 C C . ASP A 1 85 ? 1.161 -3.987 4.943 1.00 97.81 85 ASP A C 1
ATOM 674 O O . ASP A 1 85 ? 2.213 -3.468 4.561 1.00 97.81 85 ASP A O 1
ATOM 678 N N . SER A 1 86 ? 0.573 -4.974 4.264 1.00 97.81 86 SER A N 1
ATOM 679 C CA . SER A 1 86 ? 1.115 -5.513 3.011 1.00 97.81 86 SER A CA 1
ATOM 680 C C . SER A 1 86 ? 1.026 -4.497 1.867 1.00 97.81 86 SER A C 1
ATOM 682 O O . SER A 1 86 ? 1.994 -4.307 1.129 1.00 97.81 86 SER A O 1
ATOM 684 N N . ALA A 1 87 ? -0.113 -3.810 1.732 1.00 97.38 87 ALA A N 1
ATOM 685 C CA . ALA A 1 87 ? -0.311 -2.778 0.715 1.00 97.38 87 ALA A CA 1
ATOM 686 C C . ALA A 1 87 ? 0.641 -1.587 0.913 1.00 97.38 87 ALA A C 1
ATOM 688 O O . ALA A 1 87 ? 1.197 -1.082 -0.059 1.00 97.38 87 ALA A O 1
ATOM 689 N N . ALA A 1 88 ? 0.878 -1.171 2.157 1.00 97.75 88 ALA A N 1
ATOM 690 C CA . ALA A 1 88 ? 1.817 -0.109 2.494 1.00 97.75 88 ALA A CA 1
ATOM 691 C C . ALA A 1 88 ? 3.267 -0.481 2.166 1.00 97.75 88 ALA A C 1
ATOM 693 O O . ALA A 1 88 ? 3.949 0.289 1.493 1.00 97.75 88 ALA A O 1
ATOM 694 N N . ALA A 1 89 ? 3.721 -1.677 2.559 1.00 97.94 89 ALA A N 1
ATOM 695 C CA . ALA A 1 89 ? 5.068 -2.153 2.236 1.00 97.94 89 ALA A CA 1
ATOM 696 C C . ALA A 1 89 ? 5.310 -2.217 0.716 1.00 97.94 89 ALA A C 1
ATOM 698 O O . ALA A 1 89 ? 6.359 -1.799 0.213 1.00 97.94 89 ALA A O 1
ATOM 699 N N . LEU A 1 90 ? 4.312 -2.699 -0.029 1.00 97.12 90 LEU A N 1
ATOM 700 C CA . LEU A 1 90 ? 4.360 -2.719 -1.485 1.00 97.12 90 LEU A CA 1
ATOM 701 C C . LEU A 1 90 ? 4.339 -1.302 -2.077 1.00 97.12 90 LEU A C 1
ATOM 703 O O . LEU A 1 90 ? 5.106 -1.025 -2.995 1.00 97.12 90 LEU A O 1
ATOM 707 N N . GLY A 1 91 ? 3.526 -0.394 -1.535 1.00 97.38 91 GLY A N 1
ATOM 708 C CA . GLY A 1 91 ? 3.479 1.007 -1.955 1.00 97.38 91 GLY A CA 1
ATOM 709 C C . GLY A 1 91 ? 4.820 1.728 -1.795 1.00 97.38 91 GLY A C 1
ATOM 710 O O . GLY A 1 91 ? 5.248 2.429 -2.709 1.00 97.38 91 GLY A O 1
ATOM 711 N N . THR A 1 92 ? 5.535 1.497 -0.690 1.00 96.94 92 THR A N 1
ATOM 712 C CA . THR A 1 92 ? 6.901 2.018 -0.502 1.00 96.94 92 THR A CA 1
ATOM 713 C C . THR A 1 92 ? 7.859 1.466 -1.557 1.00 96.94 92 THR A C 1
ATOM 715 O O . THR A 1 92 ? 8.598 2.230 -2.171 1.00 96.94 92 THR A O 1
ATOM 718 N N . THR A 1 93 ? 7.798 0.159 -1.827 1.00 96.25 93 THR A N 1
ATOM 719 C CA . THR A 1 93 ? 8.644 -0.480 -2.850 1.00 96.25 93 THR A CA 1
ATOM 720 C C . THR A 1 93 ? 8.356 0.081 -4.245 1.00 96.25 93 THR A C 1
ATOM 722 O O . THR A 1 93 ? 9.282 0.359 -5.003 1.00 96.25 93 THR A O 1
ATOM 725 N N . ILE A 1 94 ? 7.080 0.303 -4.575 1.00 96.25 94 ILE A N 1
ATOM 726 C CA . ILE A 1 94 ? 6.663 0.952 -5.822 1.00 96.25 94 ILE A CA 1
ATOM 727 C C . ILE A 1 94 ? 7.266 2.352 -5.930 1.00 96.25 94 ILE A C 1
ATOM 729 O O . ILE A 1 94 ? 7.794 2.689 -6.981 1.00 96.25 94 ILE A O 1
ATOM 733 N N . ASN A 1 95 ? 7.242 3.156 -4.868 1.00 96.19 95 ASN A N 1
ATOM 734 C CA . ASN A 1 95 ? 7.826 4.499 -4.904 1.00 96.19 95 ASN A CA 1
ATOM 735 C C . ASN A 1 95 ? 9.337 4.477 -5.137 1.00 96.19 95 ASN A C 1
ATOM 737 O O . ASN A 1 95 ? 9.862 5.333 -5.845 1.00 96.19 95 ASN A O 1
ATOM 741 N N . ASP A 1 96 ? 10.045 3.500 -4.580 1.00 93.75 96 ASP A N 1
ATOM 742 C CA . ASP A 1 96 ? 11.477 3.350 -4.837 1.00 93.75 96 ASP A CA 1
ATOM 743 C C . ASP A 1 96 ? 11.761 2.893 -6.273 1.00 93.75 96 ASP A C 1
ATOM 745 O O . ASP A 1 96 ? 12.712 3.370 -6.893 1.00 93.75 96 ASP A O 1
ATOM 749 N N . MET A 1 97 ? 10.910 2.033 -6.835 1.00 91.50 97 MET A N 1
ATOM 750 C CA . MET A 1 97 ? 10.976 1.650 -8.247 1.00 91.50 97 MET A CA 1
ATOM 751 C C . MET A 1 97 ? 10.595 2.800 -9.188 1.00 91.50 97 MET A C 1
ATOM 753 O O . MET A 1 97 ? 11.173 2.920 -10.262 1.00 91.50 97 MET A O 1
ATOM 757 N N . GLU A 1 98 ? 9.635 3.646 -8.821 1.00 93.62 98 GLU A N 1
ATOM 758 C CA . GLU A 1 98 ? 9.175 4.765 -9.650 1.00 93.62 98 GLU A CA 1
ATOM 759 C C . GLU A 1 98 ? 10.297 5.782 -9.868 1.00 93.62 98 GLU A C 1
ATOM 761 O O . GLU A 1 98 ? 10.528 6.183 -11.009 1.00 93.62 98 GLU A O 1
ATOM 766 N N . LYS A 1 99 ? 11.089 6.068 -8.824 1.00 90.31 99 LYS A N 1
ATOM 767 C CA . LYS A 1 99 ? 12.281 6.934 -8.895 1.00 90.31 99 LYS A CA 1
ATOM 768 C C . LYS A 1 99 ? 13.298 6.492 -9.947 1.00 90.31 99 LYS A C 1
ATOM 770 O O . LYS A 1 99 ? 14.095 7.304 -10.403 1.00 90.31 99 LYS A O 1
ATOM 775 N N . TYR A 1 100 ? 13.335 5.210 -10.313 1.00 84.62 100 TYR A N 1
ATOM 776 C CA . TYR A 1 100 ? 14.209 4.728 -11.386 1.00 84.62 100 TYR A CA 1
ATOM 777 C C . TYR A 1 100 ? 13.752 5.219 -12.769 1.00 84.62 100 TYR A C 1
ATOM 779 O O . TYR A 1 100 ? 14.586 5.459 -13.636 1.00 84.62 100 TYR A O 1
ATOM 787 N N . TYR A 1 101 ? 12.443 5.385 -12.973 1.00 82.19 101 TYR A N 1
ATOM 788 C CA . TYR A 1 101 ? 11.847 5.762 -14.258 1.00 82.19 101 TYR A CA 1
ATOM 789 C C . TYR A 1 101 ? 11.598 7.266 -14.419 1.00 82.19 101 TYR A C 1
ATOM 791 O O . TYR A 1 101 ? 11.322 7.703 -15.533 1.00 82.19 101 TYR A O 1
ATOM 799 N N . SER A 1 102 ? 11.667 8.043 -13.337 1.00 77.88 102 SER A N 1
ATOM 800 C CA . SER A 1 102 ? 11.462 9.498 -13.342 1.00 77.88 102 SER A CA 1
ATOM 801 C C . SER A 1 102 ? 12.757 10.323 -13.439 1.00 77.88 102 SER A C 1
ATOM 803 O O . SER A 1 102 ? 12.702 11.549 -13.337 1.00 77.88 102 SER A O 1
ATOM 805 N 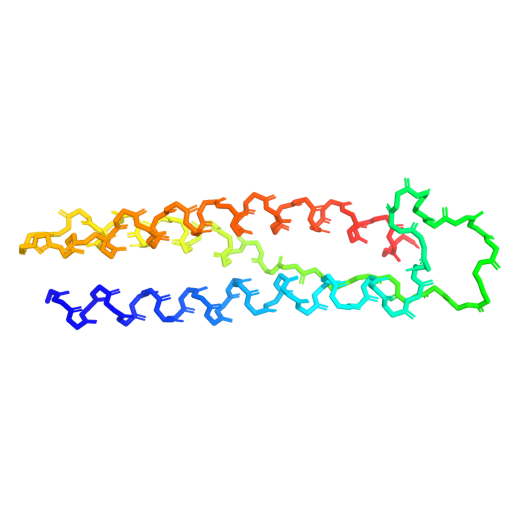N . GLN A 1 103 ? 13.904 9.662 -13.648 1.00 62.62 103 GLN A N 1
ATOM 806 C CA . GLN A 1 103 ? 15.224 10.281 -13.848 1.00 62.62 103 GLN A CA 1
ATOM 807 C C . GLN A 1 103 ? 15.451 10.802 -15.269 1.00 62.62 103 GLN A C 1
ATOM 809 O O . GLN A 1 103 ? 14.984 10.153 -16.232 1.00 62.62 103 GLN A O 1
#

Secondary structure (DSSP, 8-state):
-HHHHHHHHHHHIIIIIHHHHHHHHHHHTT-S-TTT---S--S---------HHHHHHHHHHHHHHHTSSSP-TTHHHHHHHHHHHHHHHHHHHHHHHHHH--

pLDDT: mean 94.57, std 5.2, range [62.62, 98.44]

Foldseek 3Di:
DVVLLVVLLVVLCVQQVVLLVQQVVQLCVFFPDPVVGDDVPTPDDRAGDAHDLCSLVVSLVSLLVSCPDPPHDPPCSVVSNVVSPVSSVSNVVSNVRRVVVVD

Organism: NCBI:txid436295

InterPro domains:
  IPR024291 Protein of unknown function DUF3829 [PF12889] (2-103)